Protein AF-A0A520KW06-F1 (afdb_monomer_lite)

Secondary structure (DSSP, 8-state):
---SS--TT-TTHHHHH-TTTTTTT-----HHHHHHHHHHTT-SEEEE-SS-TTTTHHHHHHHHHHHHHTT-EEEEEE----SSTTHHHHHHHHH-TTS-EEEE-----TTS-GGGS--HHHHHHHHHHHTTT-S-EEEES-TT-GGG---

Sequence (151 aa):
MGCNFKCDGCISKILVDQVDSASGILKRRRSEDIIKEAIAENCIGIAFFINEPTVSYYTFKDLAKRAKDNGLSVGCSTNAYFTEKALRARYISSISKDIPFQVMRFIPFGEASIDLEPTIKESEMLCNELRNYLNYVYLFNSPGTEYLMWI

InterPro domains:
  IPR013785 Aldolase-type TIM barrel [G3DSA:3.20.20.70] (1-100)
  IPR034457 Organic radical-activating enzymes [PTHR30352] (2-88)
  IPR058240 Radical SAM superfamily [SSF102114] (2-88)

Radius of gyration: 16.18 Å; chains: 1; bounding box: 37×44×40 Å

pLDDT: mean 81.78, std 11.7, range [40.56, 97.88]

Structure (mmCIF, N/CA/C/O backbone):
data_AF-A0A520KW06-F1
#
_entry.id   AF-A0A520KW06-F1
#
loop_
_atom_site.group_PDB
_atom_site.id
_atom_site.type_symbol
_atom_site.label_atom_id
_atom_site.label_alt_id
_atom_site.label_comp_id
_atom_site.label_asym_id
_atom_site.label_entity_id
_atom_site.label_seq_id
_atom_site.pdbx_PDB_ins_code
_atom_site.Cartn_x
_atom_site.Cartn_y
_atom_site.Cartn_z
_atom_site.occupancy
_atom_site.B_iso_or_equiv
_atom_site.auth_seq_id
_atom_site.auth_comp_id
_atom_site.auth_asym_id
_atom_site.auth_atom_id
_atom_site.pdbx_PDB_model_num
ATOM 1 N N . MET A 1 1 ? 0.493 14.312 -0.213 1.00 71.94 1 MET A N 1
ATOM 2 C CA . MET A 1 1 ? 0.195 13.369 -1.311 1.00 71.94 1 MET A CA 1
ATOM 3 C C . MET A 1 1 ? 1.484 13.154 -2.081 1.00 71.94 1 MET A C 1
ATOM 5 O O . MET A 1 1 ? 2.283 14.080 -2.103 1.00 71.94 1 MET A O 1
ATOM 9 N N . GLY A 1 2 ? 1.752 11.950 -2.582 1.00 75.25 2 GLY A N 1
ATOM 10 C CA . GLY A 1 2 ? 3.057 11.606 -3.143 1.00 75.25 2 GLY A CA 1
ATOM 11 C C . GLY A 1 2 ? 3.171 10.151 -3.605 1.00 75.25 2 GLY A C 1
ATOM 12 O O . GLY A 1 2 ? 2.476 9.267 -3.102 1.00 75.25 2 GLY A O 1
ATOM 13 N N . CYS A 1 3 ? 4.091 9.912 -4.538 1.00 76.69 3 CYS A N 1
ATOM 14 C CA . CYS A 1 3 ? 4.490 8.601 -5.041 1.00 76.69 3 CYS A CA 1
ATOM 15 C C . CYS A 1 3 ? 6.020 8.573 -5.124 1.00 76.69 3 CYS A C 1
ATOM 17 O O . CYS A 1 3 ? 6.642 9.559 -5.511 1.00 76.69 3 CYS A O 1
ATOM 19 N N . ASN A 1 4 ? 6.635 7.451 -4.754 1.00 73.75 4 ASN A N 1
ATOM 20 C CA . ASN A 1 4 ? 8.087 7.257 -4.830 1.00 73.75 4 ASN A CA 1
ATOM 21 C C . ASN A 1 4 ? 8.573 6.864 -6.237 1.00 73.75 4 ASN A C 1
ATOM 23 O O . ASN A 1 4 ? 9.762 6.628 -6.428 1.00 73.75 4 ASN A O 1
ATOM 27 N N . PHE A 1 5 ? 7.658 6.754 -7.195 1.00 76.19 5 PHE A N 1
ATOM 28 C CA . PHE A 1 5 ? 7.924 6.322 -8.555 1.00 76.19 5 PHE A CA 1
ATOM 29 C C . PHE A 1 5 ? 7.256 7.288 -9.531 1.00 76.19 5 PHE A C 1
ATOM 31 O O . PHE A 1 5 ? 6.056 7.558 -9.420 1.00 76.19 5 PHE A O 1
ATOM 38 N N . LYS A 1 6 ? 8.033 7.812 -10.481 1.00 76.56 6 LYS A N 1
ATOM 39 C CA . LYS A 1 6 ? 7.514 8.647 -11.563 1.00 76.56 6 LYS A CA 1
ATOM 40 C C . LYS A 1 6 ? 7.100 7.740 -12.714 1.00 76.56 6 LYS A C 1
ATOM 42 O O . LYS A 1 6 ? 7.938 7.107 -13.341 1.00 76.56 6 LYS A O 1
ATOM 47 N N . CYS A 1 7 ? 5.795 7.668 -12.938 1.00 75.06 7 CYS A N 1
ATOM 48 C CA . CYS A 1 7 ? 5.165 6.850 -13.965 1.00 75.06 7 CYS A CA 1
ATOM 49 C C . CYS A 1 7 ? 4.459 7.787 -14.944 1.00 75.06 7 CYS A C 1
ATOM 51 O O . CYS A 1 7 ? 3.449 8.395 -14.583 1.00 75.06 7 CYS A O 1
ATOM 53 N N . ASP A 1 8 ? 4.974 7.905 -16.169 1.00 71.69 8 ASP A N 1
ATOM 54 C CA . ASP A 1 8 ? 4.404 8.802 -17.185 1.00 71.69 8 ASP A CA 1
ATOM 55 C C . ASP A 1 8 ? 3.003 8.389 -17.641 1.00 71.69 8 ASP A C 1
ATOM 57 O O . ASP A 1 8 ? 2.226 9.234 -18.077 1.00 71.69 8 ASP A O 1
ATOM 61 N N . GLY A 1 9 ? 2.650 7.121 -17.427 1.00 68.00 9 GLY A N 1
ATOM 62 C CA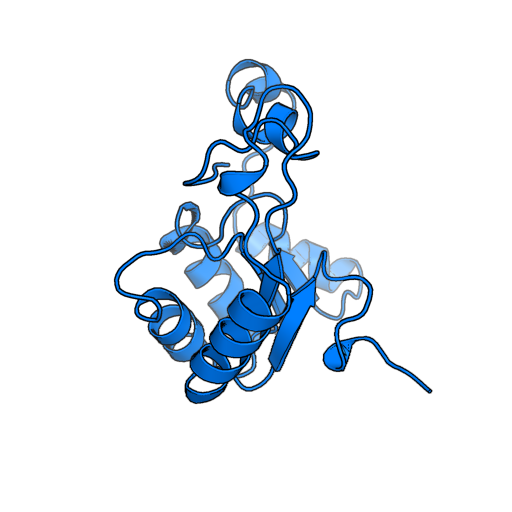 . GLY A 1 9 ? 1.325 6.571 -17.682 1.00 68.00 9 GLY A CA 1
ATOM 63 C C . GLY A 1 9 ? 0.363 6.538 -16.498 1.00 68.00 9 GLY A C 1
ATOM 64 O O . GLY A 1 9 ? -0.719 5.967 -16.612 1.00 68.00 9 GLY A O 1
ATOM 65 N N . CYS A 1 10 ? 0.727 7.093 -15.339 1.00 74.81 10 CYS A N 1
ATOM 66 C CA . CYS A 1 10 ? -0.125 7.003 -14.157 1.00 74.81 10 CYS A CA 1
ATOM 67 C C . CYS A 1 10 ? -1.317 7.956 -14.282 1.00 74.81 10 CYS A C 1
ATOM 69 O O . CYS A 1 10 ? -1.132 9.167 -14.373 1.00 74.81 10 CYS A O 1
ATOM 71 N N . ILE A 1 11 ? -2.545 7.438 -14.174 1.00 73.38 11 ILE A N 1
ATOM 72 C CA . ILE A 1 11 ? -3.752 8.284 -14.141 1.00 73.38 11 ILE A CA 1
ATOM 73 C C . ILE A 1 11 ? -3.728 9.273 -12.968 1.00 73.38 11 ILE A C 1
ATOM 75 O O . ILE A 1 11 ? -4.192 10.405 -13.078 1.00 73.38 11 ILE A O 1
ATOM 79 N N . SER A 1 12 ? -3.111 8.874 -11.855 1.00 75.31 12 SER A N 1
ATOM 80 C CA . SER A 1 12 ? -2.951 9.726 -10.683 1.00 75.31 12 SER A CA 1
ATOM 81 C C . SER A 1 12 ? -1.805 10.729 -10.831 1.00 75.31 12 SER A C 1
ATOM 83 O O . SER A 1 12 ? -1.699 11.593 -9.968 1.00 75.31 12 SER A O 1
ATOM 85 N N . LYS A 1 13 ? -0.972 10.671 -11.890 1.00 75.69 13 LYS A N 1
ATOM 86 C CA . LYS A 1 13 ? 0.219 11.530 -12.081 1.00 75.69 13 LYS A CA 1
ATOM 87 C C . LYS A 1 13 ? -0.100 13.004 -11.868 1.00 75.69 13 LYS A C 1
ATOM 89 O O . LYS A 1 13 ? 0.603 13.665 -11.119 1.00 75.69 13 LYS A O 1
ATOM 94 N N . ILE A 1 14 ? -1.202 13.491 -12.439 1.00 71.81 14 ILE A N 1
ATOM 95 C CA . ILE A 1 14 ? -1.646 14.885 -12.286 1.00 71.81 14 ILE A CA 1
ATOM 96 C C . ILE A 1 14 ? -1.841 15.239 -10.803 1.00 71.81 14 ILE A C 1
ATOM 98 O O . ILE A 1 14 ? -1.380 16.283 -10.354 1.00 71.81 14 ILE A O 1
ATOM 102 N N . LEU A 1 15 ? -2.459 14.349 -10.021 1.00 72.31 15 LEU A N 1
ATOM 103 C CA . LEU A 1 15 ? -2.696 14.555 -8.588 1.00 72.31 15 LEU A CA 1
ATOM 104 C C . LEU A 1 15 ? -1.407 14.515 -7.759 1.00 72.31 15 LEU A C 1
ATOM 106 O O . LEU A 1 15 ? -1.359 15.130 -6.695 1.00 72.31 15 LEU A O 1
ATOM 110 N N . VAL A 1 16 ? -0.390 13.773 -8.212 1.00 74.19 16 VAL A N 1
ATOM 111 C CA . VAL A 1 16 ? 0.876 13.604 -7.484 1.00 74.19 16 VAL A CA 1
ATOM 112 C C . VAL A 1 16 ? 1.925 14.656 -7.861 1.00 74.19 16 VAL A C 1
ATOM 114 O O . VAL A 1 16 ? 2.676 15.089 -6.992 1.00 74.19 16 VAL A O 1
ATOM 117 N N . ASP A 1 17 ? 1.959 15.088 -9.123 1.00 72.75 17 ASP A N 1
ATOM 118 C CA . ASP A 1 17 ? 2.926 16.061 -9.647 1.00 72.75 17 ASP A CA 1
ATOM 119 C C . ASP A 1 17 ? 2.462 17.511 -9.443 1.00 72.75 17 ASP A C 1
ATOM 121 O O . ASP A 1 17 ? 3.289 18.409 -9.310 1.00 72.75 17 ASP A O 1
ATOM 125 N N . GLN A 1 18 ? 1.149 17.758 -9.388 1.00 70.56 18 GLN A N 1
ATOM 126 C CA . GLN A 1 18 ? 0.580 19.105 -9.248 1.00 70.56 18 GLN A CA 1
ATOM 127 C C . GLN A 1 18 ? 0.016 19.377 -7.848 1.00 70.56 18 GLN A C 1
ATOM 129 O O . GLN A 1 18 ? -0.934 20.144 -7.699 1.00 70.56 18 GLN A O 1
ATOM 134 N N . VAL A 1 19 ? 0.581 18.768 -6.800 1.00 68.38 19 VAL A N 1
ATOM 135 C CA . VAL A 1 19 ? 0.099 18.944 -5.414 1.00 68.38 19 VAL A CA 1
ATOM 136 C C . VAL A 1 19 ? 0.077 20.422 -5.003 1.00 68.38 19 VAL A C 1
ATOM 138 O O . VAL A 1 19 ? -0.882 20.858 -4.366 1.00 68.38 19 VAL A O 1
ATOM 141 N N . ASP A 1 20 ? 1.077 21.202 -5.419 1.00 67.25 20 ASP A N 1
ATOM 142 C CA . ASP A 1 20 ? 1.159 22.636 -5.116 1.00 67.25 20 ASP A CA 1
ATOM 143 C C . ASP A 1 20 ? 0.092 23.446 -5.865 1.00 67.25 20 ASP A C 1
ATOM 145 O O . ASP A 1 20 ? -0.566 24.307 -5.276 1.00 67.25 20 ASP A O 1
ATOM 149 N N . SER A 1 21 ? -0.160 23.128 -7.138 1.00 66.69 21 SER A N 1
ATOM 150 C CA . SER A 1 21 ? -1.224 23.756 -7.935 1.00 66.69 21 SER A CA 1
ATOM 151 C C . SER A 1 21 ? -2.626 23.340 -7.471 1.00 66.69 21 SER A C 1
ATOM 153 O O . SER A 1 21 ? -3.576 24.107 -7.608 1.00 66.69 21 SER A O 1
ATOM 155 N N . ALA A 1 22 ? -2.758 22.154 -6.874 1.00 64.75 22 ALA A N 1
ATOM 156 C CA . ALA A 1 22 ? -3.992 21.643 -6.287 1.00 64.75 22 ALA A CA 1
ATOM 157 C C . ALA A 1 22 ? -4.186 22.057 -4.814 1.00 64.75 22 ALA A C 1
ATOM 159 O O . ALA A 1 22 ? -5.192 21.688 -4.206 1.00 64.75 22 ALA A O 1
ATOM 160 N N . SER A 1 23 ? -3.268 22.829 -4.223 1.00 62.72 23 SER A N 1
ATOM 161 C CA . SER A 1 23 ? -3.290 23.194 -2.796 1.00 62.72 23 SER A CA 1
ATOM 162 C C . SER A 1 23 ? -4.573 23.910 -2.350 1.00 62.72 23 SER A C 1
ATOM 164 O O . SER A 1 23 ? -5.020 23.707 -1.224 1.00 62.72 23 SER A O 1
ATOM 166 N N . GLY A 1 24 ? -5.219 24.676 -3.239 1.00 67.31 24 GLY A N 1
ATOM 167 C CA . GLY A 1 24 ? -6.516 25.315 -2.975 1.00 67.31 24 GLY A CA 1
ATOM 168 C C . GLY A 1 24 ? -7.719 24.357 -2.973 1.00 67.31 24 GLY A C 1
ATOM 169 O O . GLY A 1 24 ? -8.781 24.704 -2.464 1.00 67.31 24 GLY A O 1
ATOM 170 N N . ILE A 1 25 ? -7.559 23.149 -3.524 1.00 72.12 25 ILE A N 1
ATOM 171 C CA . ILE A 1 25 ? -8.597 22.108 -3.624 1.00 72.12 25 ILE A CA 1
ATOM 172 C C . ILE A 1 25 ? -8.372 21.027 -2.556 1.00 72.12 25 ILE A C 1
ATOM 174 O O . ILE A 1 25 ? -9.326 20.474 -2.000 1.00 72.12 25 ILE A O 1
ATOM 178 N N . LEU A 1 26 ? -7.109 20.730 -2.236 1.00 74.69 26 LEU A N 1
ATOM 179 C CA . LEU A 1 26 ? -6.743 19.725 -1.247 1.00 74.69 26 LEU A CA 1
ATOM 180 C C . LEU A 1 26 ? -7.034 20.212 0.174 1.00 74.69 26 LEU A C 1
ATOM 182 O O . LEU A 1 26 ? -6.383 21.105 0.711 1.00 74.69 26 LEU A O 1
ATOM 186 N N . LYS A 1 27 ? -7.985 19.551 0.835 1.00 80.12 27 LYS A N 1
ATOM 187 C CA . LYS A 1 27 ? -8.290 19.799 2.245 1.00 80.12 27 LYS A CA 1
ATOM 188 C C . LYS A 1 27 ? -7.431 18.909 3.131 1.00 80.12 27 LYS A C 1
ATOM 190 O O . LYS A 1 27 ? -7.493 17.682 3.047 1.00 80.12 27 LYS A O 1
ATOM 195 N N . ARG A 1 28 ? -6.676 19.517 4.047 1.00 82.31 28 ARG A N 1
ATOM 196 C CA . ARG A 1 28 ? -6.015 18.769 5.119 1.00 82.31 28 ARG A CA 1
ATOM 197 C C . ARG A 1 28 ? -7.081 18.197 6.055 1.00 82.31 28 ARG A C 1
ATOM 199 O O . ARG A 1 28 ? -7.901 18.937 6.589 1.00 82.31 28 ARG A O 1
ATOM 206 N N . ARG A 1 29 ? -7.056 16.883 6.263 1.00 88.31 29 ARG A N 1
ATOM 207 C CA . ARG A 1 29 ? -7.953 16.160 7.176 1.00 88.31 29 ARG A CA 1
ATOM 208 C C . ARG A 1 29 ? -7.118 15.382 8.183 1.00 88.31 29 ARG A C 1
ATOM 210 O O . ARG A 1 29 ? -6.071 14.844 7.821 1.00 88.31 29 ARG A O 1
ATOM 217 N N . ARG A 1 30 ? -7.557 15.331 9.442 1.00 91.94 30 ARG A N 1
ATOM 218 C CA . ARG A 1 30 ? -6.967 14.429 10.440 1.00 91.94 30 ARG A CA 1
ATOM 219 C C . ARG A 1 30 ? -7.635 13.067 10.325 1.00 91.94 30 ARG A C 1
ATOM 221 O O . ARG A 1 30 ? -8.806 12.991 9.961 1.00 91.94 30 ARG A O 1
ATOM 228 N N . SER A 1 31 ? -6.928 12.008 10.704 1.00 93.12 31 SER A N 1
ATOM 229 C CA . SER A 1 31 ? -7.470 10.646 10.690 1.00 93.12 31 SER A CA 1
ATOM 230 C C . SER A 1 31 ? -8.776 10.536 11.478 1.00 93.12 31 SER A C 1
ATOM 232 O O . SER A 1 31 ? -9.710 9.900 11.019 1.00 93.12 31 SER A O 1
ATOM 234 N N . GLU A 1 32 ? -8.884 11.222 12.618 1.00 95.00 32 GLU A N 1
ATOM 235 C CA . GLU A 1 32 ? -10.103 11.288 13.445 1.00 95.00 32 GLU A CA 1
ATOM 236 C C . GLU A 1 32 ? -11.318 11.799 12.674 1.00 95.00 32 GLU A C 1
ATOM 238 O O . GLU A 1 32 ? -12.414 11.260 12.808 1.00 95.00 32 GLU A O 1
ATOM 243 N N . ASP A 1 33 ? -11.116 12.834 11.860 1.00 95.88 33 ASP A N 1
ATOM 244 C CA . ASP A 1 33 ? -12.183 13.431 11.069 1.00 95.88 33 ASP A CA 1
ATOM 245 C C . ASP A 1 33 ? -12.592 12.488 9.925 1.00 95.88 33 ASP A C 1
ATOM 247 O O . ASP A 1 33 ? -13.757 12.479 9.545 1.00 95.88 33 ASP A O 1
ATOM 251 N N . ILE A 1 34 ? -11.654 11.689 9.399 1.00 95.12 34 ILE A N 1
ATOM 252 C CA . ILE A 1 34 ? -11.920 10.662 8.377 1.00 95.12 34 ILE A CA 1
ATOM 253 C C . ILE A 1 34 ? -12.687 9.481 8.988 1.00 95.12 34 ILE A C 1
ATOM 255 O O . ILE A 1 34 ? -13.648 9.012 8.390 1.00 95.12 34 ILE A O 1
ATOM 259 N N . ILE A 1 35 ? -12.309 9.018 10.187 1.00 96.75 35 ILE A N 1
ATOM 260 C CA . ILE A 1 35 ? -13.018 7.931 10.883 1.00 96.75 35 ILE A CA 1
ATOM 261 C C . ILE A 1 35 ? -14.465 8.328 11.176 1.00 96.75 35 ILE A C 1
ATOM 263 O O . ILE A 1 35 ? -15.377 7.555 10.902 1.00 96.75 35 ILE A O 1
ATOM 267 N N . LYS A 1 36 ? -14.686 9.538 11.707 1.00 97.31 36 LYS A N 1
ATOM 268 C CA . LYS A 1 36 ? -16.038 10.036 12.002 1.00 97.31 36 LYS A CA 1
ATOM 269 C C . LYS A 1 36 ? -16.920 10.070 10.759 1.00 97.31 36 LYS A C 1
ATOM 271 O O . LYS A 1 36 ? -18.069 9.656 10.833 1.00 97.31 36 LYS A O 1
ATOM 276 N N . GLU A 1 37 ? -16.375 10.549 9.644 1.00 96.88 37 GLU A N 1
ATOM 277 C CA . GLU A 1 37 ? -17.077 10.584 8.360 1.00 96.88 37 GLU A CA 1
ATOM 278 C C . GLU A 1 37 ? -17.394 9.167 7.871 1.00 96.88 37 GLU A C 1
ATOM 280 O O . GLU A 1 37 ? -18.548 8.871 7.600 1.00 96.88 37 GLU A O 1
ATOM 285 N N . ALA A 1 38 ? -16.418 8.255 7.874 1.00 96.81 38 ALA A N 1
ATOM 286 C CA . ALA A 1 38 ? -16.636 6.869 7.460 1.00 96.81 38 ALA A CA 1
ATOM 287 C C . ALA A 1 38 ? -17.731 6.164 8.283 1.00 96.81 38 ALA A C 1
ATOM 289 O O . ALA A 1 38 ? -18.538 5.428 7.723 1.00 96.81 38 ALA A O 1
ATOM 290 N N . ILE A 1 39 ? -17.789 6.404 9.598 1.00 97.06 39 I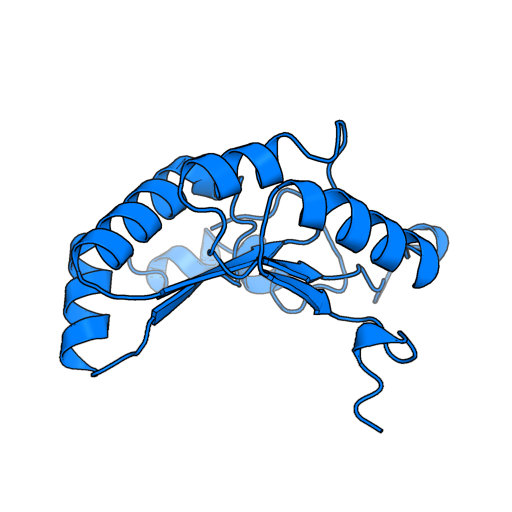LE A N 1
ATOM 291 C CA . ILE A 1 39 ? -18.852 5.865 10.461 1.00 97.06 39 ILE A CA 1
ATOM 292 C C . ILE A 1 39 ? -20.202 6.510 10.131 1.00 97.06 39 ILE A C 1
ATOM 294 O O . ILE A 1 39 ? -21.194 5.799 10.002 1.00 97.06 39 ILE A O 1
ATOM 298 N N . ALA A 1 40 ? -20.249 7.839 9.993 1.00 97.88 40 ALA A N 1
ATOM 299 C CA . ALA A 1 40 ? -21.482 8.565 9.685 1.00 97.88 40 ALA A CA 1
ATOM 300 C C . ALA A 1 40 ? -22.093 8.129 8.342 1.00 97.88 40 ALA A C 1
ATOM 302 O O . ALA A 1 40 ? -23.310 8.015 8.225 1.00 97.88 40 ALA A O 1
ATOM 303 N N . GLU A 1 41 ? -21.240 7.818 7.367 1.00 97.75 41 GLU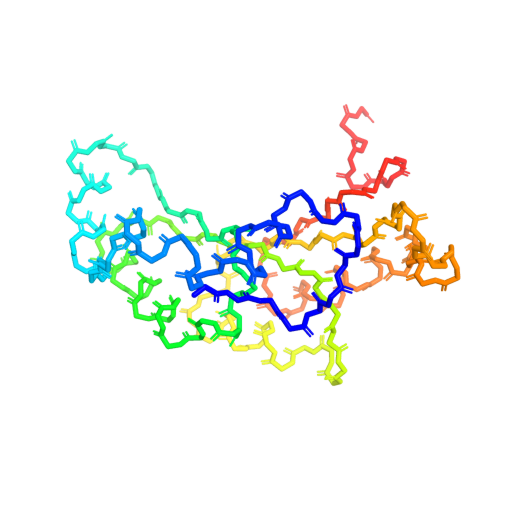 A N 1
ATOM 304 C CA . GLU A 1 41 ? -21.618 7.326 6.041 1.00 97.75 41 GLU A CA 1
ATOM 305 C C . GLU A 1 41 ? -21.837 5.798 5.996 1.00 97.75 41 GLU A C 1
ATOM 307 O O . GLU A 1 41 ? -22.044 5.231 4.924 1.00 97.75 41 GLU A O 1
ATOM 312 N N . ASN A 1 42 ? -21.795 5.102 7.141 1.00 96.62 42 ASN A N 1
ATOM 313 C CA . ASN A 1 42 ? -21.927 3.641 7.251 1.00 96.62 42 ASN A CA 1
ATOM 314 C C . ASN A 1 42 ? -20.961 2.859 6.338 1.00 96.62 42 ASN A C 1
ATOM 316 O O . ASN A 1 42 ? -21.296 1.801 5.799 1.00 96.62 42 ASN A O 1
ATOM 320 N N . CYS A 1 43 ? -19.745 3.371 6.148 1.00 97.00 43 CYS A N 1
ATOM 321 C CA . CYS A 1 43 ? -18.716 2.671 5.397 1.00 97.00 43 CYS A CA 1
ATOM 322 C C . CYS A 1 43 ? -18.233 1.427 6.155 1.00 97.00 43 CYS A C 1
ATOM 324 O O . CYS A 1 43 ? -18.056 1.441 7.370 1.00 97.00 43 CYS A O 1
ATOM 326 N N . ILE A 1 44 ? -17.902 0.369 5.413 1.00 94.56 44 ILE A N 1
ATOM 327 C CA . ILE A 1 44 ? -17.257 -0.837 5.963 1.00 94.56 44 ILE A CA 1
ATOM 328 C C . ILE A 1 44 ? -15.747 -0.649 6.204 1.00 94.56 44 ILE A C 1
ATOM 330 O O . ILE A 1 44 ? -15.098 -1.451 6.881 1.00 94.56 44 ILE A O 1
ATOM 334 N N . GLY A 1 45 ? -15.156 0.394 5.617 1.00 93.00 45 GLY A N 1
ATOM 335 C CA . GLY A 1 45 ? -13.725 0.643 5.681 1.00 93.00 45 GLY A CA 1
ATOM 336 C C . GLY A 1 45 ? -13.255 1.799 4.808 1.00 93.00 45 GLY A C 1
ATOM 337 O O . GLY A 1 45 ? -14.050 2.480 4.165 1.00 93.00 45 GLY A O 1
ATOM 338 N N . ILE A 1 46 ? -11.940 2.011 4.798 1.00 93.31 46 ILE A N 1
ATOM 339 C CA . ILE A 1 46 ? -11.264 3.114 4.111 1.00 93.31 46 ILE A CA 1
ATOM 340 C C . ILE A 1 46 ? -10.175 2.550 3.194 1.00 93.31 46 ILE A C 1
ATOM 342 O O . ILE A 1 46 ? -9.371 1.714 3.605 1.00 93.31 46 ILE A O 1
ATOM 346 N N . ALA A 1 47 ? -10.114 3.036 1.957 1.00 88.94 47 ALA A N 1
ATOM 347 C CA . ALA A 1 47 ? -9.121 2.611 0.978 1.00 88.94 47 ALA A CA 1
ATOM 348 C C . ALA A 1 47 ? -8.135 3.738 0.635 1.00 88.94 47 ALA A C 1
ATOM 350 O O . ALA A 1 47 ? -8.530 4.844 0.268 1.00 88.94 47 ALA A O 1
ATOM 351 N N . PHE A 1 48 ? -6.836 3.456 0.744 1.00 85.06 48 PHE A N 1
ATOM 352 C CA . PHE A 1 48 ? -5.755 4.419 0.529 1.00 85.06 48 PHE A CA 1
ATOM 353 C C . PHE A 1 48 ? -5.041 4.148 -0.809 1.00 85.06 48 PHE A C 1
ATOM 355 O O . PHE A 1 48 ? -4.124 3.329 -0.863 1.00 85.06 48 PHE A O 1
ATOM 362 N N . PHE A 1 49 ? -5.488 4.795 -1.898 1.00 77.62 49 PHE A N 1
ATOM 363 C CA . PHE A 1 49 ? -5.129 4.392 -3.276 1.00 77.62 49 PHE A CA 1
ATOM 364 C C . PHE A 1 49 ? -4.418 5.436 -4.151 1.00 77.62 49 PHE A C 1
ATOM 366 O O . PHE A 1 49 ? -3.763 5.060 -5.116 1.00 77.62 49 PHE A O 1
ATOM 373 N N . ILE A 1 50 ? -4.520 6.734 -3.855 1.00 69.69 50 ILE A N 1
ATOM 374 C CA . ILE A 1 50 ? -3.910 7.775 -4.713 1.00 69.69 50 ILE A CA 1
ATOM 375 C C . ILE A 1 50 ? -2.425 7.975 -4.392 1.00 69.69 50 ILE A C 1
ATOM 377 O O . ILE A 1 50 ? -1.627 8.292 -5.270 1.00 69.69 50 ILE A O 1
ATOM 381 N N . ASN A 1 51 ? -2.057 7.788 -3.127 1.00 66.44 51 ASN A N 1
ATOM 382 C CA . ASN A 1 51 ? -0.684 7.923 -2.670 1.00 66.44 51 ASN A CA 1
ATOM 383 C C . ASN A 1 51 ? -0.082 6.553 -2.457 1.00 66.44 51 ASN A C 1
ATOM 385 O O . ASN A 1 51 ? -0.744 5.651 -1.944 1.00 66.44 51 ASN A O 1
ATOM 389 N N . GLU A 1 52 ? 1.208 6.454 -2.732 1.00 73.81 52 GLU A N 1
ATOM 390 C CA . GLU A 1 52 ? 1.952 5.290 -2.305 1.00 73.81 52 GLU A CA 1
ATOM 391 C C . GLU A 1 52 ? 1.994 5.306 -0.750 1.00 73.81 52 GLU A C 1
ATOM 393 O O . GLU A 1 52 ? 2.395 6.318 -0.149 1.00 73.81 52 GLU A O 1
ATOM 398 N N . PRO A 1 53 ? 1.513 4.243 -0.068 1.00 69.44 53 PRO A N 1
ATOM 399 C CA . PRO A 1 53 ? 1.274 4.245 1.379 1.00 69.44 53 PRO A CA 1
ATOM 400 C C . PRO A 1 53 ? 2.520 4.542 2.216 1.00 69.44 53 PRO A C 1
ATOM 402 O O . PRO A 1 53 ? 2.419 4.982 3.358 1.00 69.44 53 PRO A O 1
ATOM 405 N N . THR A 1 54 ? 3.708 4.348 1.665 1.00 70.00 54 THR A N 1
ATOM 406 C CA . THR A 1 54 ? 4.976 4.436 2.383 1.00 70.00 54 THR A CA 1
ATOM 407 C C . THR A 1 54 ? 5.542 5.851 2.348 1.00 70.00 54 THR A C 1
ATOM 409 O O . THR A 1 54 ? 6.171 6.277 3.313 1.00 70.00 54 THR A O 1
ATOM 412 N N . VAL A 1 55 ? 5.228 6.625 1.302 1.00 74.81 55 VAL A N 1
ATOM 413 C CA . VAL A 1 55 ? 5.454 8.080 1.288 1.00 74.81 55 VAL A CA 1
ATOM 414 C C . VAL A 1 55 ? 4.590 8.756 2.357 1.00 74.81 55 VAL A C 1
ATOM 416 O O . VAL A 1 55 ? 4.989 9.749 2.957 1.00 74.81 55 VAL A O 1
ATOM 419 N N . SER A 1 56 ? 3.420 8.182 2.646 1.00 79.56 56 SER A N 1
ATOM 420 C CA . SER A 1 56 ? 2.483 8.675 3.662 1.00 79.56 56 SER A CA 1
ATOM 421 C C . SER A 1 56 ? 2.466 7.813 4.931 1.00 79.56 56 SER A C 1
ATOM 423 O O . SER A 1 56 ? 1.454 7.782 5.630 1.00 79.56 56 SER A O 1
ATOM 425 N N . TYR A 1 57 ? 3.578 7.135 5.247 1.00 80.94 57 TYR A N 1
ATOM 426 C CA . TYR A 1 57 ? 3.676 6.104 6.291 1.00 80.94 57 TYR A CA 1
ATOM 427 C C . TYR A 1 57 ? 2.979 6.477 7.604 1.00 80.94 57 TYR A C 1
ATOM 429 O O . TYR A 1 57 ? 2.145 5.729 8.112 1.00 80.94 57 TYR A O 1
ATOM 437 N N . TYR A 1 58 ? 3.322 7.633 8.180 1.00 85.81 58 TYR A N 1
ATOM 438 C CA . TYR A 1 58 ? 2.834 8.004 9.510 1.00 85.81 58 TYR A CA 1
ATOM 439 C C . TYR A 1 58 ? 1.337 8.299 9.487 1.00 85.81 58 TYR A C 1
ATOM 441 O O . TYR A 1 58 ? 0.615 7.895 10.395 1.00 85.81 58 TYR A O 1
ATOM 449 N N . THR A 1 59 ? 0.865 8.933 8.413 1.00 88.06 59 THR A N 1
ATOM 450 C CA . THR A 1 59 ? -0.556 9.192 8.185 1.00 88.06 59 THR A CA 1
ATOM 451 C C . THR A 1 59 ? -1.324 7.891 7.990 1.00 88.06 59 THR A C 1
ATOM 453 O O . THR A 1 59 ? -2.353 7.695 8.627 1.00 88.06 59 THR A O 1
ATOM 456 N N . PHE A 1 60 ? -0.811 6.976 7.165 1.00 89.12 60 PHE A N 1
ATOM 457 C CA . PHE A 1 60 ? -1.451 5.684 6.937 1.00 89.12 60 PHE A CA 1
ATOM 458 C C . PHE A 1 60 ? -1.487 4.840 8.215 1.00 89.12 60 PHE A C 1
ATOM 460 O O . PHE A 1 60 ? -2.522 4.272 8.544 1.00 89.12 60 PHE A O 1
ATOM 467 N N . LYS A 1 61 ? -0.389 4.804 8.980 1.00 89.00 61 LYS A N 1
ATOM 468 C CA . LYS A 1 61 ? -0.311 4.077 10.254 1.00 89.00 61 LYS A CA 1
ATOM 469 C C . LYS A 1 61 ? -1.322 4.596 11.274 1.00 89.00 61 LYS A C 1
ATOM 471 O O . LYS A 1 61 ? -2.008 3.795 11.904 1.00 89.00 61 LYS A O 1
ATOM 476 N N . ASP A 1 62 ? -1.401 5.914 11.445 1.00 92.31 62 ASP A N 1
ATOM 477 C CA . ASP A 1 62 ? -2.353 6.544 12.363 1.00 92.31 62 ASP A CA 1
ATOM 478 C C . ASP A 1 62 ? -3.804 6.265 11.939 1.00 92.31 62 ASP A C 1
ATOM 480 O O . ASP A 1 62 ? -4.622 5.844 12.758 1.00 92.31 62 ASP A O 1
ATOM 484 N N . LEU A 1 63 ? -4.101 6.399 10.643 1.00 92.56 63 LEU A N 1
ATOM 485 C CA . LEU A 1 63 ? -5.413 6.094 10.077 1.00 92.56 63 LEU A CA 1
ATOM 486 C C . LEU A 1 63 ? -5.802 4.624 10.267 1.00 92.56 63 LEU A C 1
ATOM 488 O O . LEU A 1 63 ? -6.885 4.339 10.771 1.00 92.56 63 LEU A O 1
ATOM 492 N N . ALA A 1 64 ? -4.913 3.696 9.909 1.00 91.75 64 ALA A N 1
ATOM 493 C CA . ALA A 1 64 ? -5.148 2.260 10.010 1.00 91.75 64 ALA A CA 1
ATOM 494 C C . ALA A 1 64 ? -5.356 1.813 11.460 1.00 91.75 64 ALA A C 1
ATOM 496 O O . ALA A 1 64 ? -6.261 1.026 11.739 1.00 91.75 64 ALA A O 1
ATOM 497 N N . LYS A 1 65 ? -4.572 2.361 12.400 1.00 92.00 65 LYS A N 1
ATOM 498 C CA . LYS A 1 65 ? -4.771 2.102 13.827 1.00 92.00 65 LYS A CA 1
ATOM 499 C C . LYS A 1 65 ? -6.158 2.558 14.284 1.00 92.00 65 LYS A C 1
ATOM 501 O O . LYS A 1 65 ? -6.884 1.780 14.892 1.00 92.00 65 LYS A O 1
ATOM 506 N N . ARG A 1 66 ? -6.539 3.799 13.977 1.00 94.75 66 ARG A N 1
ATOM 507 C CA . ARG A 1 66 ? -7.816 4.370 14.432 1.00 94.75 66 ARG A CA 1
ATOM 508 C C . ARG A 1 66 ? -9.019 3.700 13.791 1.00 94.75 66 ARG A C 1
ATOM 510 O O . ARG A 1 66 ? -10.013 3.487 14.472 1.00 94.75 66 ARG A O 1
ATOM 517 N N . ALA A 1 67 ? -8.929 3.352 12.513 1.00 94.50 67 ALA A N 1
ATOM 518 C CA . ALA A 1 67 ? -9.971 2.600 11.831 1.00 94.50 67 ALA A CA 1
ATOM 519 C C . ALA A 1 67 ? -10.209 1.253 12.520 1.00 94.50 67 ALA A C 1
ATOM 521 O O . ALA A 1 67 ? -11.343 0.953 12.885 1.00 94.50 67 ALA A O 1
ATOM 522 N N . LYS A 1 68 ? -9.133 0.509 12.816 1.00 91.12 68 LYS A N 1
ATOM 523 C CA . LYS A 1 68 ? -9.216 -0.759 13.549 1.00 91.12 68 LYS A CA 1
ATOM 524 C C . LYS A 1 68 ? -9.834 -0.589 14.937 1.00 91.12 68 LYS A C 1
ATOM 526 O O . LYS A 1 68 ? -10.727 -1.351 15.291 1.00 91.12 68 LYS A O 1
ATOM 531 N N . ASP A 1 69 ? -9.406 0.427 15.688 1.00 93.56 69 ASP A N 1
ATOM 532 C CA . ASP A 1 69 ? -9.952 0.734 17.019 1.00 93.56 69 ASP A CA 1
ATOM 533 C C . ASP A 1 69 ? -11.467 1.072 16.968 1.00 93.56 69 ASP A C 1
ATOM 535 O O . ASP A 1 69 ? -12.143 0.999 17.990 1.00 93.56 69 ASP A O 1
ATOM 539 N N . ASN A 1 70 ? -12.014 1.397 15.787 1.00 95.44 70 ASN A N 1
ATOM 540 C CA . ASN A 1 70 ? -13.433 1.695 15.543 1.00 95.44 70 ASN A CA 1
ATOM 541 C C . ASN A 1 70 ? -14.154 0.632 14.682 1.00 95.44 70 ASN A C 1
ATOM 543 O O . ASN A 1 70 ? -15.245 0.891 14.182 1.00 95.44 70 ASN A O 1
ATOM 547 N N . GLY A 1 71 ? -13.566 -0.553 14.481 1.00 93.75 71 GLY A N 1
ATOM 548 C CA . GLY A 1 71 ? -14.195 -1.647 13.725 1.00 93.75 71 GLY A CA 1
ATOM 549 C C . GLY A 1 71 ? -14.252 -1.453 12.203 1.00 93.75 71 GLY A C 1
ATOM 550 O O . GLY A 1 71 ? -14.952 -2.199 11.524 1.00 93.75 71 GLY A O 1
ATOM 551 N N . LEU A 1 72 ? -13.517 -0.483 11.655 1.00 95.19 72 LEU A N 1
ATOM 552 C CA . LEU A 1 72 ? -13.420 -0.235 10.217 1.00 95.19 72 LEU A CA 1
ATOM 553 C C . LEU A 1 72 ? -12.242 -0.997 9.599 1.00 95.19 72 LEU A C 1
ATOM 555 O O . LEU A 1 72 ? -11.142 -1.040 10.157 1.00 95.19 72 LEU A O 1
ATOM 559 N N . SER A 1 73 ? -12.450 -1.526 8.392 1.00 93.06 73 SER A N 1
ATOM 560 C CA . SER A 1 73 ? -11.365 -2.094 7.584 1.00 93.06 73 SER A CA 1
ATOM 561 C C . SER A 1 73 ? -10.505 -0.996 6.958 1.00 93.06 73 SER A C 1
ATOM 563 O O . SER A 1 73 ? -10.995 0.093 6.661 1.00 93.06 73 SER A O 1
ATOM 565 N N . VAL A 1 74 ? -9.226 -1.277 6.699 1.00 93.06 74 VAL A N 1
ATOM 566 C CA . VAL A 1 74 ? -8.359 -0.381 5.919 1.00 93.06 74 VAL A CA 1
ATOM 567 C C . VAL A 1 74 ? -7.564 -1.176 4.909 1.00 93.06 74 VAL A C 1
ATOM 569 O O . VAL A 1 74 ? -6.942 -2.166 5.280 1.00 93.06 74 VAL A O 1
ATOM 572 N N . GLY A 1 75 ? -7.565 -0.716 3.660 1.00 91.00 75 GLY A N 1
ATOM 573 C CA . GLY A 1 75 ? -6.742 -1.253 2.579 1.00 91.00 75 GLY A CA 1
ATOM 574 C C . GLY A 1 75 ? -5.885 -0.177 1.922 1.00 91.00 75 GLY A C 1
ATOM 575 O O . GLY A 1 75 ? -6.137 1.022 2.075 1.00 91.00 75 GLY A O 1
ATOM 576 N N . CYS A 1 76 ? -4.868 -0.590 1.173 1.00 89.81 76 CYS A N 1
ATOM 577 C CA . CYS A 1 76 ? -4.041 0.325 0.390 1.00 89.81 76 CYS A CA 1
ATOM 578 C C . CYS A 1 76 ? -3.592 -0.280 -0.940 1.00 89.81 76 CYS A C 1
ATOM 580 O O . CYS A 1 76 ? -3.674 -1.490 -1.152 1.00 89.81 76 CYS A O 1
ATOM 582 N N . SER A 1 77 ? -3.140 0.591 -1.841 1.00 87.19 77 SER A N 1
ATOM 583 C CA . SER A 1 77 ? -2.591 0.216 -3.142 1.00 87.19 77 SER A CA 1
ATOM 584 C C . SER A 1 77 ? -1.170 0.741 -3.282 1.00 87.19 77 SER A C 1
ATOM 586 O O . SER A 1 77 ? -0.852 1.828 -2.802 1.00 87.19 77 SER A O 1
ATOM 588 N N . THR A 1 78 ? -0.295 -0.048 -3.892 1.00 81.25 78 THR A N 1
ATOM 589 C CA . THR A 1 78 ? 1.122 0.272 -4.050 1.00 81.25 78 THR A CA 1
ATOM 590 C C . THR A 1 78 ? 1.607 -0.076 -5.449 1.00 81.25 78 THR A C 1
ATOM 592 O O . THR A 1 78 ? 1.162 -1.050 -6.043 1.00 81.25 78 THR A O 1
ATOM 595 N N . ASN A 1 79 ? 2.574 0.681 -5.963 1.00 77.69 79 ASN A N 1
ATOM 596 C CA . ASN A 1 79 ? 3.278 0.334 -7.201 1.00 77.69 79 ASN A CA 1
ATOM 597 C C . ASN A 1 79 ? 4.254 -0.842 -7.016 1.00 77.69 79 ASN A C 1
ATOM 599 O O . ASN A 1 79 ? 4.730 -1.401 -7.994 1.00 77.69 79 ASN A O 1
ATOM 603 N N . ALA A 1 80 ? 4.584 -1.191 -5.769 1.00 72.25 80 ALA A N 1
ATOM 604 C CA . ALA A 1 80 ? 5.573 -2.201 -5.414 1.00 72.25 80 ALA A CA 1
ATOM 605 C C . ALA A 1 80 ? 6.974 -2.033 -6.053 1.00 72.25 80 ALA A C 1
ATOM 607 O O . ALA A 1 80 ? 7.801 -2.942 -5.958 1.00 72.25 80 ALA A O 1
ATOM 608 N N . TYR A 1 81 ? 7.280 -0.857 -6.623 1.00 72.38 81 TYR A N 1
ATOM 609 C CA . TYR A 1 81 ? 8.621 -0.458 -7.054 1.00 72.38 81 TYR A CA 1
ATOM 610 C C . TYR A 1 81 ? 9.454 -0.149 -5.808 1.00 72.38 81 TYR A C 1
ATOM 612 O O . TYR A 1 81 ? 9.600 0.998 -5.372 1.00 72.38 81 TYR A O 1
ATOM 620 N N . PHE A 1 82 ? 9.965 -1.221 -5.203 1.00 65.81 82 PHE A N 1
ATOM 621 C CA . PHE A 1 82 ? 10.830 -1.206 -4.031 1.00 65.81 82 PHE A CA 1
ATOM 622 C C . PHE A 1 82 ? 12.050 -2.102 -4.251 1.00 65.81 82 PHE A C 1
ATOM 624 O O . PHE A 1 82 ? 11.959 -3.167 -4.859 1.00 65.81 82 PHE A O 1
ATOM 631 N N . THR A 1 83 ? 13.175 -1.725 -3.653 1.00 54.00 83 THR A N 1
ATOM 632 C CA . THR A 1 83 ? 14.330 -2.607 -3.426 1.00 54.00 83 THR A CA 1
ATOM 633 C C . THR A 1 83 ? 14.530 -2.837 -1.916 1.00 54.00 83 THR A C 1
ATOM 635 O O . THR A 1 83 ? 14.035 -2.060 -1.101 1.00 54.00 83 THR A O 1
ATOM 638 N N . GLU A 1 84 ? 15.105 -4.001 -1.562 1.00 53.72 84 GLU A N 1
ATOM 639 C CA . GLU A 1 84 ? 14.872 -4.793 -0.319 1.00 53.72 84 GLU A CA 1
ATOM 640 C C . GLU A 1 84 ? 13.382 -5.140 -0.020 1.00 53.72 84 GLU A C 1
ATOM 642 O O . GLU A 1 84 ? 12.930 -5.2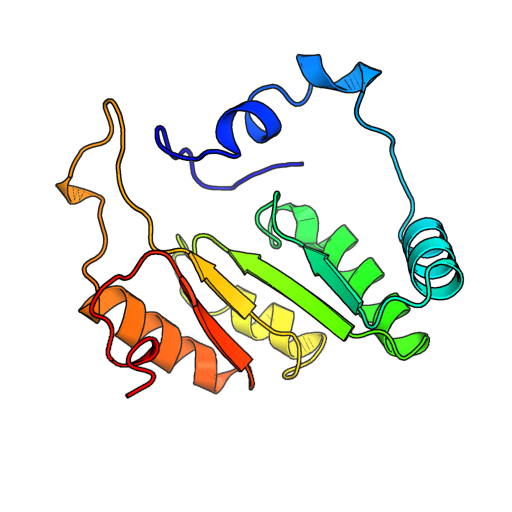54 1.121 1.00 53.72 84 GLU A O 1
ATOM 647 N N . LYS A 1 85 ? 12.626 -5.302 -1.118 1.00 47.19 85 LYS A N 1
ATOM 648 C CA . LYS A 1 85 ? 11.377 -6.042 -1.450 1.00 47.19 85 LYS A CA 1
ATOM 649 C C . LYS A 1 85 ? 10.301 -6.483 -0.436 1.00 47.19 85 LYS A C 1
ATOM 651 O O . LYS A 1 85 ? 9.232 -6.881 -0.878 1.00 47.19 85 LYS A O 1
ATOM 656 N N . ALA A 1 86 ? 10.462 -6.377 0.874 1.00 52.69 86 ALA A N 1
ATOM 657 C CA . ALA A 1 86 ? 9.405 -6.734 1.828 1.00 52.69 86 ALA A CA 1
ATOM 658 C C . ALA A 1 86 ? 9.412 -5.895 3.102 1.00 52.69 86 ALA A C 1
ATOM 660 O O . ALA A 1 86 ? 8.495 -6.033 3.909 1.00 52.69 86 ALA A O 1
ATOM 661 N N . LEU A 1 87 ? 10.387 -4.998 3.302 1.00 59.44 87 LEU A N 1
ATOM 662 C CA . LEU A 1 87 ? 10.467 -4.188 4.526 1.00 59.44 87 LEU A CA 1
ATOM 663 C C . LEU A 1 87 ? 9.154 -3.435 4.801 1.00 59.44 87 LEU A C 1
ATOM 665 O O . LEU A 1 87 ? 8.729 -3.257 5.941 1.00 59.44 87 LEU A O 1
ATOM 669 N N . ARG A 1 88 ? 8.478 -3.049 3.718 1.00 66.25 88 ARG A N 1
ATOM 670 C CA . ARG A 1 88 ? 7.232 -2.291 3.744 1.00 66.25 88 ARG A CA 1
ATOM 671 C C . ARG A 1 88 ? 6.004 -3.182 3.920 1.00 66.25 88 ARG A C 1
ATOM 673 O O . ARG A 1 88 ? 5.138 -2.831 4.705 1.00 66.25 88 ARG A O 1
ATOM 680 N N . ALA A 1 89 ? 5.970 -4.370 3.319 1.00 70.81 89 ALA A N 1
ATOM 681 C CA . ALA A 1 89 ? 4.946 -5.377 3.61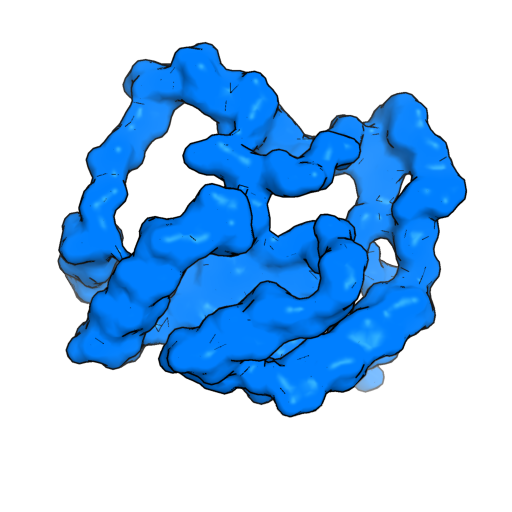3 1.00 70.81 89 ALA A CA 1
ATOM 682 C C . ALA A 1 89 ? 5.036 -5.871 5.062 1.00 70.81 89 ALA A C 1
ATOM 684 O O . ALA A 1 89 ? 4.025 -5.945 5.751 1.00 70.81 89 ALA A O 1
ATOM 685 N N . ARG A 1 90 ? 6.257 -6.094 5.567 1.00 75.75 90 ARG A N 1
ATOM 686 C CA . ARG A 1 90 ? 6.545 -6.336 6.987 1.00 75.75 90 ARG A CA 1
ATOM 687 C C . ARG A 1 90 ? 6.049 -5.178 7.852 1.00 75.75 90 ARG A C 1
ATOM 689 O O . ARG A 1 90 ? 5.409 -5.416 8.872 1.00 75.75 90 ARG A O 1
ATOM 696 N N . TYR A 1 91 ? 6.256 -3.933 7.428 1.00 80.69 91 TYR A N 1
ATOM 697 C CA . TYR A 1 91 ? 5.690 -2.774 8.117 1.00 80.69 91 TYR A CA 1
ATOM 698 C C . TYR A 1 91 ? 4.156 -2.797 8.138 1.00 80.69 91 TYR A C 1
ATOM 700 O O . TYR A 1 91 ? 3.578 -2.675 9.215 1.00 80.69 91 TYR A O 1
ATOM 708 N N . ILE A 1 92 ? 3.491 -2.969 6.997 1.00 83.38 92 ILE A N 1
ATOM 709 C CA . ILE A 1 92 ? 2.024 -3.015 6.937 1.00 83.38 92 ILE A CA 1
ATOM 710 C C . ILE A 1 92 ? 1.517 -4.167 7.815 1.00 83.38 92 ILE A C 1
ATOM 712 O O . ILE A 1 92 ? 0.625 -3.966 8.635 1.00 83.38 92 ILE A O 1
ATOM 716 N N . SER A 1 93 ? 2.186 -5.323 7.766 1.00 84.69 93 SER A N 1
ATOM 717 C CA . SER A 1 93 ? 1.880 -6.482 8.609 1.00 84.69 93 SER A CA 1
ATOM 718 C C . SER A 1 93 ? 2.050 -6.212 10.109 1.00 84.69 93 SER A C 1
ATOM 720 O O . SER A 1 93 ? 1.331 -6.798 10.913 1.00 84.69 93 SER A O 1
ATOM 722 N N . SER A 1 94 ? 2.950 -5.293 10.496 1.00 85.38 94 SER A N 1
ATOM 723 C CA . SER A 1 94 ? 3.116 -4.851 11.890 1.00 85.38 94 SER A CA 1
ATOM 724 C C . SER A 1 94 ? 1.949 -3.997 12.389 1.00 85.38 94 SER A C 1
ATOM 726 O O . SER A 1 94 ? 1.726 -3.915 13.594 1.00 85.38 94 SER A O 1
ATOM 728 N N . ILE A 1 95 ? 1.196 -3.370 11.476 1.00 86.56 95 ILE A N 1
ATOM 729 C CA . ILE A 1 95 ? -0.079 -2.727 11.802 1.00 86.56 95 ILE A CA 1
ATOM 730 C C . ILE A 1 95 ? -1.154 -3.812 11.909 1.00 86.56 95 ILE A C 1
ATOM 732 O O . ILE A 1 95 ? -1.829 -3.936 12.932 1.00 86.56 95 ILE A O 1
ATOM 736 N N . SER A 1 96 ? -1.316 -4.592 10.839 1.00 88.75 96 SER A N 1
ATOM 737 C CA . SER A 1 96 ? -2.185 -5.764 10.793 1.00 88.75 96 SER A CA 1
ATOM 738 C C . SER A 1 96 ? -1.890 -6.592 9.544 1.00 88.75 96 SER A C 1
ATOM 740 O O . SER A 1 96 ? -1.775 -6.045 8.448 1.00 88.75 96 SER A O 1
ATOM 742 N N . LYS A 1 97 ? -1.843 -7.920 9.688 1.00 91.00 97 LYS A N 1
ATOM 743 C CA . LYS A 1 97 ? -1.726 -8.846 8.548 1.00 91.00 97 LYS A CA 1
ATOM 744 C C . LYS A 1 97 ? -2.975 -8.873 7.665 1.00 91.00 97 LYS A C 1
ATOM 746 O O . LYS A 1 97 ? -2.886 -9.271 6.509 1.00 91.00 97 LYS A O 1
ATOM 751 N N . ASP A 1 98 ? -4.107 -8.426 8.204 1.00 91.12 98 ASP A N 1
ATOM 752 C CA . ASP A 1 98 ? -5.406 -8.436 7.527 1.00 91.12 98 ASP A CA 1
ATOM 753 C C . ASP A 1 98 ? -5.673 -7.195 6.671 1.00 91.12 98 ASP A C 1
ATOM 755 O O . ASP A 1 98 ? -6.739 -7.098 6.076 1.00 91.12 98 ASP A O 1
ATOM 759 N N . ILE A 1 99 ? -4.743 -6.237 6.604 1.00 89.25 99 ILE A N 1
ATOM 760 C CA . ILE A 1 99 ? -4.886 -5.075 5.716 1.00 89.25 99 ILE A CA 1
ATOM 761 C C . ILE A 1 99 ? -4.844 -5.566 4.262 1.00 89.25 99 ILE A C 1
ATOM 763 O O . ILE A 1 99 ? -3.808 -6.096 3.848 1.00 89.25 99 ILE A O 1
ATOM 767 N N . PRO A 1 100 ? -5.916 -5.377 3.466 1.00 90.81 100 PRO A N 1
ATOM 768 C CA . PRO A 1 100 ? -5.889 -5.687 2.046 1.00 90.81 100 PRO A CA 1
ATOM 769 C C . PRO A 1 100 ? -4.845 -4.838 1.325 1.00 90.81 100 PRO A C 1
ATOM 771 O O . PRO A 1 100 ? -4.847 -3.607 1.423 1.00 90.81 100 PRO A O 1
ATOM 774 N N . PHE A 1 101 ? -3.959 -5.507 0.593 1.00 88.62 101 PHE A N 1
ATOM 775 C CA . PHE A 1 101 ? -2.812 -4.891 -0.058 1.00 88.62 101 PHE A CA 1
ATOM 776 C C . PHE A 1 101 ? -2.863 -5.136 -1.566 1.00 88.62 101 PHE A C 1
ATOM 778 O O . PHE A 1 101 ? -2.676 -6.259 -2.036 1.00 88.62 101 PHE A O 1
ATOM 785 N N . GLN A 1 102 ? -3.149 -4.087 -2.335 1.00 89.81 102 GLN A N 1
ATOM 786 C CA . GLN A 1 102 ? -3.206 -4.156 -3.792 1.00 89.81 102 GLN A CA 1
ATOM 787 C C . GLN A 1 102 ? -1.848 -3.774 -4.395 1.00 89.81 102 GLN A C 1
ATOM 789 O O . GLN A 1 102 ? -1.341 -2.679 -4.169 1.00 89.81 102 GLN A O 1
ATOM 794 N N . VAL A 1 103 ? -1.266 -4.670 -5.184 1.00 88.00 103 VAL A N 1
ATOM 795 C CA . VAL A 1 103 ? -0.055 -4.432 -5.972 1.00 88.00 103 VAL A CA 1
ATOM 796 C C . VAL A 1 103 ? -0.464 -4.006 -7.375 1.00 88.00 103 VAL A C 1
ATOM 798 O O . VAL A 1 103 ? -1.109 -4.761 -8.098 1.00 88.00 103 VAL A O 1
ATOM 801 N N . MET A 1 104 ? -0.084 -2.801 -7.777 1.00 86.44 104 MET A N 1
ATOM 802 C CA . MET A 1 104 ? -0.308 -2.271 -9.116 1.00 86.44 104 MET A CA 1
ATOM 803 C C . MET A 1 104 ? 0.905 -2.570 -9.983 1.00 86.44 104 MET A C 1
ATOM 805 O O . MET A 1 104 ? 1.937 -1.911 -9.853 1.00 86.44 104 MET A O 1
ATOM 809 N N . ARG A 1 105 ? 0.771 -3.532 -10.901 1.00 86.31 105 ARG A N 1
ATOM 810 C CA . ARG A 1 105 ? 1.779 -3.728 -11.942 1.00 86.31 105 ARG A CA 1
ATOM 811 C C . ARG A 1 105 ? 1.888 -2.454 -12.779 1.00 86.31 105 ARG A C 1
ATOM 813 O O . ARG A 1 105 ? 0.874 -1.881 -13.192 1.00 86.31 105 ARG A O 1
ATOM 820 N N . PHE A 1 106 ? 3.112 -1.989 -12.985 1.00 83.38 106 PHE A N 1
ATOM 821 C CA . PHE A 1 106 ? 3.369 -0.846 -13.848 1.00 83.38 106 PHE A CA 1
ATOM 822 C C . PHE A 1 106 ? 3.130 -1.249 -15.301 1.00 83.38 106 PHE A C 1
ATOM 824 O O . PHE A 1 106 ? 3.630 -2.277 -15.739 1.00 83.38 106 PHE A O 1
ATOM 831 N N . ILE A 1 107 ? 2.359 -0.433 -16.015 1.00 81.94 107 ILE A N 1
ATOM 832 C CA . ILE A 1 107 ? 2.181 -0.524 -17.461 1.00 81.94 107 ILE A CA 1
ATOM 833 C C . ILE A 1 107 ? 2.672 0.817 -18.015 1.00 81.94 107 ILE A C 1
ATOM 835 O O . ILE A 1 107 ? 2.120 1.855 -17.625 1.00 81.94 107 ILE A O 1
ATOM 839 N N . PRO A 1 108 ? 3.724 0.836 -18.846 1.00 77.75 108 PRO A N 1
ATOM 840 C CA . PRO A 1 108 ? 4.224 2.065 -19.434 1.00 77.75 108 PRO A CA 1
ATOM 841 C C . PRO A 1 108 ? 3.193 2.631 -20.415 1.00 77.75 108 PRO A C 1
ATOM 843 O O . PRO A 1 108 ? 2.632 1.916 -21.242 1.00 77.75 108 PRO A O 1
ATOM 846 N N . PHE A 1 109 ? 2.957 3.939 -20.331 1.00 74.69 109 PHE A N 1
ATOM 847 C CA . PHE A 1 109 ? 2.215 4.698 -21.337 1.00 74.69 109 PHE A CA 1
ATOM 848 C C . PHE A 1 109 ? 2.992 5.978 -21.670 1.00 74.69 109 PHE A C 1
ATOM 850 O O . PHE A 1 109 ? 3.774 6.468 -20.850 1.00 74.69 109 PHE A O 1
ATOM 857 N N . GLY A 1 110 ? 2.749 6.544 -22.855 1.00 77.06 110 GLY A N 1
ATOM 858 C CA . GLY A 1 110 ? 3.436 7.750 -23.319 1.00 77.06 110 GLY A CA 1
ATOM 859 C C . GLY A 1 110 ? 4.887 7.466 -23.712 1.00 77.06 110 GLY A C 1
ATOM 860 O O . GLY A 1 110 ? 5.138 6.572 -24.513 1.00 77.06 110 GLY A O 1
ATOM 861 N N . GLU A 1 111 ? 5.828 8.231 -23.156 1.00 78.81 111 GLU A N 1
ATOM 862 C CA . GLU A 1 111 ? 7.265 8.153 -23.478 1.00 78.81 111 GLU A CA 1
ATOM 863 C C . GLU A 1 111 ? 8.038 7.120 -22.635 1.00 78.81 111 GLU A C 1
ATOM 865 O O . GLU A 1 111 ? 9.234 6.913 -22.845 1.00 78.81 111 GLU A O 1
ATOM 870 N N . ALA A 1 112 ? 7.380 6.460 -21.677 1.00 78.75 112 ALA A N 1
ATOM 871 C CA . ALA A 1 112 ? 8.024 5.457 -20.836 1.00 78.75 112 ALA A CA 1
ATOM 872 C C . ALA A 1 112 ? 8.445 4.222 -21.656 1.00 78.75 112 ALA A C 1
ATOM 874 O O . ALA A 1 112 ? 7.644 3.670 -22.409 1.00 78.75 112 ALA A O 1
ATOM 875 N N . SER A 1 113 ? 9.690 3.760 -21.471 1.00 82.12 113 SER A N 1
ATOM 876 C CA . SER A 1 113 ? 10.190 2.557 -22.152 1.00 82.12 113 SER A CA 1
ATOM 877 C C . SER A 1 113 ? 9.397 1.311 -21.750 1.00 82.12 113 SER A C 1
ATOM 879 O O . SER A 1 113 ? 9.112 1.102 -20.568 1.00 82.12 113 SER A O 1
ATOM 881 N N . ILE A 1 114 ? 9.115 0.454 -22.735 1.00 83.69 114 ILE A N 1
ATOM 882 C CA . ILE A 1 114 ? 8.474 -0.850 -22.533 1.00 83.69 114 ILE A CA 1
ATOM 883 C C . ILE A 1 114 ? 9.313 -1.782 -21.651 1.00 83.69 114 ILE A C 1
ATOM 885 O O . ILE A 1 114 ? 8.759 -2.567 -20.892 1.00 83.69 114 ILE A O 1
ATOM 889 N N . ASP A 1 115 ? 10.641 -1.633 -21.661 1.00 84.56 115 ASP A N 1
ATOM 890 C CA . ASP A 1 115 ? 11.564 -2.462 -20.871 1.00 84.56 115 ASP A CA 1
ATOM 891 C C . ASP A 1 115 ? 11.412 -2.254 -19.356 1.00 84.56 115 ASP A C 1
ATOM 893 O O . ASP A 1 115 ? 11.951 -3.014 -18.552 1.00 84.56 115 ASP A O 1
ATOM 897 N N . LEU A 1 116 ? 10.698 -1.200 -18.953 1.00 81.31 116 LEU A N 1
ATOM 898 C CA . LEU A 1 116 ? 10.362 -0.947 -17.560 1.00 81.31 116 LEU A CA 1
ATOM 899 C C . LEU A 1 116 ? 9.134 -1.742 -17.105 1.00 81.31 116 LEU A C 1
ATOM 901 O O . LEU A 1 116 ? 8.916 -1.803 -15.898 1.00 81.31 116 LEU A O 1
ATOM 905 N N . GLU A 1 117 ? 8.331 -2.309 -18.014 1.00 86.06 117 GLU A N 1
ATOM 906 C CA . GLU A 1 117 ? 7.145 -3.107 -17.686 1.00 86.06 117 GLU A CA 1
ATOM 907 C C . GLU A 1 117 ? 7.548 -4.441 -17.039 1.00 86.06 117 GLU A C 1
ATOM 909 O O . GLU A 1 117 ? 8.140 -5.291 -17.707 1.00 86.06 117 GLU A O 1
ATOM 914 N N . PRO A 1 118 ? 7.196 -4.693 -15.764 1.00 87.12 118 PRO A N 1
ATOM 915 C CA . PRO A 1 118 ? 7.387 -6.007 -15.176 1.00 87.12 118 PRO A CA 1
ATOM 916 C C . PRO A 1 118 ? 6.487 -7.011 -15.889 1.00 87.12 118 PRO A C 1
ATOM 918 O O . PRO A 1 118 ? 5.300 -6.746 -16.134 1.00 87.12 118 PRO A O 1
ATOM 921 N N . THR A 1 119 ? 7.010 -8.204 -16.150 1.00 88.75 119 THR A N 1
ATOM 922 C CA . THR A 1 119 ? 6.185 -9.290 -16.674 1.00 88.75 119 THR A CA 1
ATOM 923 C C . THR A 1 119 ? 5.085 -9.654 -15.671 1.00 88.75 119 THR A C 1
ATOM 925 O O . THR A 1 119 ? 5.197 -9.430 -14.456 1.00 88.75 119 THR A O 1
ATOM 928 N N . ILE A 1 120 ? 4.001 -10.256 -16.171 1.00 88.81 120 ILE A N 1
ATOM 929 C CA . ILE A 1 120 ? 2.937 -10.795 -15.310 1.00 88.81 120 ILE A CA 1
ATOM 930 C C . ILE A 1 120 ? 3.551 -11.768 -14.297 1.00 88.81 120 ILE A C 1
ATOM 932 O O . ILE A 1 120 ? 3.367 -11.593 -13.096 1.00 88.81 120 ILE A O 1
ATOM 936 N N . LYS A 1 121 ? 4.388 -12.701 -14.765 1.00 88.50 121 LYS A N 1
ATOM 937 C CA . LYS A 1 121 ? 5.054 -13.702 -13.924 1.00 88.50 121 LYS A CA 1
ATOM 938 C C . LYS A 1 121 ? 5.899 -13.086 -12.804 1.00 88.50 121 LYS A C 1
ATOM 940 O O . LYS A 1 121 ? 5.815 -13.530 -11.662 1.00 88.50 121 LYS A O 1
ATOM 945 N N . GLU A 1 122 ? 6.698 -12.058 -13.088 1.00 87.94 122 GLU A N 1
ATOM 946 C CA . GLU A 1 122 ? 7.482 -11.367 -12.049 1.00 87.94 122 GLU A CA 1
ATOM 947 C C . GLU A 1 122 ? 6.585 -10.702 -11.000 1.00 87.94 122 GLU A C 1
ATOM 949 O O . GLU A 1 122 ? 6.883 -10.733 -9.803 1.00 87.94 122 GLU A O 1
ATOM 954 N N . SER A 1 123 ? 5.459 -10.140 -11.438 1.00 87.94 123 SER A N 1
ATOM 955 C CA . SER A 1 123 ? 4.484 -9.490 -10.559 1.00 87.94 123 SER A CA 1
ATOM 956 C C . SER A 1 123 ? 3.736 -10.500 -9.683 1.00 87.94 123 SER A C 1
ATOM 958 O O . SER A 1 123 ? 3.488 -10.253 -8.501 1.00 87.94 123 SER A O 1
ATOM 960 N N . GLU A 1 124 ? 3.421 -11.672 -10.232 1.00 89.69 124 GLU A N 1
ATOM 961 C CA . GLU A 1 124 ? 2.837 -12.796 -9.500 1.00 89.69 124 GLU A CA 1
ATOM 962 C C . GLU A 1 124 ? 3.807 -13.356 -8.455 1.00 89.69 124 GLU A C 1
ATOM 964 O O . GLU A 1 124 ? 3.411 -13.587 -7.309 1.00 89.69 124 GLU A O 1
ATOM 969 N N . MET A 1 125 ? 5.084 -13.526 -8.818 1.00 89.25 125 MET A N 1
ATOM 970 C CA . MET A 1 125 ? 6.140 -13.944 -7.891 1.00 89.25 125 MET A CA 1
ATOM 971 C C . MET A 1 125 ? 6.280 -12.962 -6.726 1.00 89.25 125 MET A C 1
ATOM 973 O O . MET A 1 125 ? 6.372 -13.389 -5.575 1.00 89.25 125 MET A O 1
ATOM 977 N N . LEU A 1 126 ? 6.223 -11.657 -7.002 1.00 87.94 126 LEU A N 1
ATOM 978 C CA . LEU A 1 126 ? 6.223 -10.633 -5.961 1.00 87.94 126 LEU A CA 1
ATOM 979 C C . LEU A 1 126 ? 5.003 -10.755 -5.040 1.00 87.94 126 LEU A C 1
ATOM 981 O O . LEU A 1 126 ? 5.151 -10.727 -3.822 1.00 87.94 126 LEU A O 1
ATOM 985 N N . CYS A 1 127 ? 3.799 -10.942 -5.587 1.00 89.12 127 CYS A N 1
ATOM 986 C CA . CYS A 1 127 ? 2.600 -11.141 -4.766 1.00 89.12 127 CYS A CA 1
ATOM 987 C C . CYS A 1 127 ? 2.717 -12.377 -3.864 1.00 89.12 127 CYS A C 1
ATOM 989 O O . CYS A 1 127 ? 2.346 -12.316 -2.692 1.00 89.12 127 CYS A O 1
ATOM 991 N N . ASN A 1 128 ? 3.279 -13.475 -4.374 1.00 90.06 128 ASN A N 1
ATOM 992 C CA . ASN A 1 128 ? 3.548 -14.675 -3.583 1.00 90.06 128 ASN A CA 1
ATOM 993 C C . ASN A 1 128 ? 4.543 -14.421 -2.450 1.00 90.06 128 ASN A C 1
ATOM 995 O O . ASN A 1 128 ? 4.324 -14.876 -1.330 1.00 90.06 128 ASN A O 1
ATOM 999 N N . GLU A 1 129 ? 5.597 -13.649 -2.704 1.00 89.06 129 GLU A N 1
ATOM 1000 C CA . GLU A 1 129 ? 6.541 -13.253 -1.662 1.00 89.06 129 GLU A CA 1
ATOM 1001 C C . GLU A 1 129 ? 5.854 -12.424 -0.563 1.00 89.06 129 GLU A C 1
ATOM 1003 O O . GLU A 1 129 ? 6.044 -12.685 0.628 1.00 89.06 129 GLU A O 1
ATOM 1008 N N . LEU A 1 130 ? 5.009 -11.464 -0.950 1.00 88.38 130 LEU A N 1
ATOM 1009 C CA . LEU A 1 130 ? 4.288 -10.577 -0.031 1.00 88.38 130 LEU A CA 1
ATOM 1010 C C . LEU A 1 130 ? 3.275 -11.322 0.852 1.00 88.38 130 LEU A C 1
ATOM 1012 O O . LEU A 1 130 ? 3.079 -10.942 2.010 1.00 88.38 130 LEU A O 1
ATOM 1016 N N . ARG A 1 131 ? 2.678 -12.408 0.346 1.00 90.62 131 ARG A N 1
ATOM 1017 C CA . ARG A 1 131 ? 1.751 -13.272 1.102 1.00 90.62 131 ARG A CA 1
ATOM 1018 C C . ARG A 1 131 ? 2.399 -13.980 2.295 1.00 90.62 131 ARG A C 1
ATOM 1020 O O . ARG A 1 131 ? 1.693 -14.408 3.199 1.00 90.62 131 ARG A O 1
ATOM 1027 N N . ASN A 1 132 ? 3.731 -14.021 2.377 1.00 90.31 132 ASN A N 1
ATOM 1028 C CA . ASN A 1 132 ? 4.415 -14.469 3.596 1.00 90.31 132 ASN A CA 1
ATOM 1029 C C . ASN A 1 132 ? 4.233 -13.496 4.781 1.00 90.31 132 ASN A C 1
ATOM 1031 O O . ASN A 1 132 ? 4.505 -13.855 5.928 1.00 90.31 132 ASN A O 1
ATOM 1035 N N . TYR A 1 133 ? 3.788 -12.260 4.524 1.00 90.00 133 TYR A N 1
ATOM 1036 C CA . TYR A 1 133 ? 3.625 -11.208 5.533 1.00 90.00 133 TYR A CA 1
ATOM 1037 C C . TYR A 1 133 ? 2.173 -10.762 5.719 1.00 90.00 133 TYR A C 1
ATOM 1039 O O . TYR A 1 133 ? 1.804 -10.369 6.825 1.00 90.00 133 TYR A O 1
ATOM 1047 N N . LEU A 1 134 ? 1.366 -10.809 4.658 1.00 90.12 134 LEU A N 1
ATOM 1048 C CA . LEU A 1 134 ? -0.001 -10.288 4.617 1.00 90.12 134 LEU A CA 1
ATOM 1049 C C . LEU A 1 134 ? -0.975 -11.369 4.146 1.00 90.12 134 LEU A C 1
ATOM 1051 O O . LEU A 1 134 ? -0.669 -12.121 3.226 1.00 90.12 134 LEU A O 1
ATOM 1055 N N . ASN A 1 135 ? -2.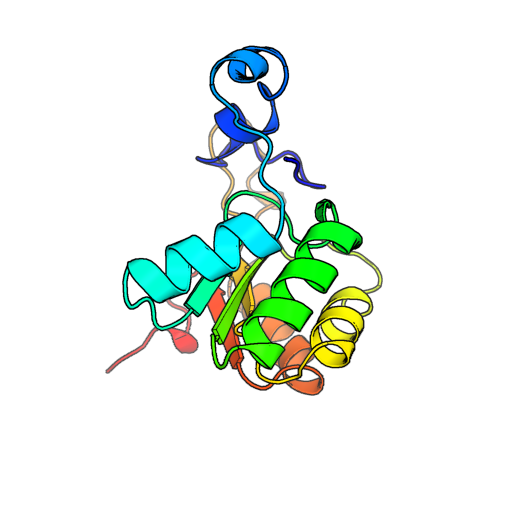165 -11.403 4.741 1.00 92.25 135 ASN A N 1
ATOM 1056 C CA . ASN A 1 135 ? -3.180 -12.415 4.446 1.00 92.25 135 ASN A CA 1
ATOM 1057 C C . ASN A 1 135 ? -3.896 -12.145 3.113 1.00 92.25 135 ASN A C 1
ATOM 1059 O O . ASN A 1 135 ? -4.301 -13.078 2.424 1.00 92.25 135 ASN A O 1
ATOM 1063 N N . TYR A 1 136 ? -4.025 -10.871 2.728 1.00 92.31 136 TYR A N 1
ATOM 1064 C CA . TYR A 1 136 ? -4.798 -10.450 1.560 1.00 92.31 136 TYR A CA 1
ATOM 1065 C C . TYR A 1 136 ? -3.941 -9.592 0.624 1.00 92.31 136 TYR A C 1
ATOM 1067 O O . TYR A 1 136 ? -3.778 -8.390 0.839 1.00 92.31 136 TYR A O 1
ATOM 1075 N N . VAL A 1 137 ? -3.397 -10.216 -0.425 1.00 90.25 137 VAL A N 1
ATOM 1076 C CA . VAL A 1 137 ? -2.578 -9.556 -1.455 1.00 90.25 137 VAL A CA 1
ATOM 1077 C C . VAL A 1 137 ? -3.196 -9.777 -2.833 1.00 90.25 137 VAL A C 1
ATOM 1079 O O . VAL A 1 137 ? -3.368 -10.926 -3.259 1.00 90.25 137 VAL A O 1
ATOM 1082 N N . TYR A 1 138 ? -3.483 -8.680 -3.532 1.00 90.19 138 TYR A N 1
ATOM 1083 C CA . TYR A 1 138 ? -4.170 -8.671 -4.825 1.00 90.19 138 TYR A CA 1
ATOM 1084 C C . TYR A 1 138 ? -3.296 -8.037 -5.902 1.00 90.19 138 TYR A C 1
ATOM 1086 O O . TYR A 1 138 ? -2.780 -6.940 -5.703 1.00 90.19 138 TYR A O 1
ATOM 1094 N N . LEU A 1 139 ? -3.166 -8.698 -7.052 1.00 88.50 139 LEU A N 1
ATOM 1095 C CA . LEU A 1 139 ? -2.449 -8.162 -8.206 1.00 88.50 139 LEU A CA 1
ATOM 1096 C C . LEU A 1 139 ? -3.418 -7.414 -9.128 1.00 88.50 139 LEU A C 1
ATOM 1098 O O . LEU A 1 139 ? -4.449 -7.948 -9.529 1.00 88.50 139 LEU A O 1
ATOM 1102 N N . PHE A 1 140 ? -3.071 -6.183 -9.480 1.00 87.19 140 PHE A N 1
ATOM 1103 C CA . PHE A 1 140 ? -3.803 -5.335 -10.415 1.00 87.19 140 PHE A CA 1
ATOM 1104 C C . PHE A 1 140 ? -2.979 -5.098 -11.692 1.00 87.19 140 PHE A C 1
ATOM 1106 O O . PHE A 1 140 ? -1.784 -5.403 -11.733 1.00 87.19 140 PHE A O 1
ATOM 1113 N N . ASN A 1 141 ? -3.608 -4.565 -12.747 1.00 84.94 141 ASN A N 1
ATOM 1114 C CA . ASN A 1 141 ? -2.976 -4.281 -14.046 1.00 84.94 141 ASN A CA 1
ATOM 1115 C C . ASN A 1 141 ? -2.336 -5.501 -14.736 1.00 84.94 141 ASN A C 1
ATOM 1117 O O . ASN A 1 141 ? -1.352 -5.365 -15.454 1.00 84.94 141 ASN A O 1
ATOM 1121 N N . SER A 1 142 ? -2.863 -6.708 -14.531 1.00 86.44 142 SER A N 1
ATOM 1122 C CA . SER A 1 142 ? -2.264 -7.942 -15.070 1.00 86.44 142 SER A CA 1
ATOM 1123 C C . SER A 1 142 ? -3.297 -8.793 -15.815 1.00 86.44 142 SER A C 1
ATOM 1125 O O . SER A 1 142 ? -3.635 -9.876 -15.346 1.00 86.44 142 SER A O 1
ATOM 1127 N N . PRO A 1 143 ? -3.862 -8.312 -16.941 1.00 78.62 143 PRO A N 1
ATOM 1128 C CA . PRO A 1 143 ? -4.794 -9.114 -17.732 1.00 78.62 143 PRO A CA 1
ATOM 1129 C C . PRO A 1 143 ? -4.111 -10.419 -18.171 1.00 78.62 143 PRO A C 1
ATOM 1131 O O . PRO A 1 143 ? -3.013 -10.383 -18.717 1.00 78.62 143 PRO A O 1
ATOM 1134 N N . GLY A 1 144 ? -4.742 -11.563 -17.897 1.00 73.25 144 GLY A N 1
ATOM 1135 C CA . GLY A 1 144 ? -4.174 -12.891 -18.171 1.00 73.25 144 GLY A CA 1
ATOM 1136 C C . GLY A 1 144 ? -3.404 -13.535 -17.012 1.00 73.25 144 GLY A C 1
ATOM 1137 O O . GLY A 1 144 ? -2.897 -14.637 -17.182 1.00 73.25 144 GLY A O 1
ATOM 1138 N N . THR A 1 145 ? -3.324 -12.893 -15.841 1.00 78.44 145 THR A N 1
ATOM 1139 C CA . THR A 1 145 ? -2.867 -13.571 -14.614 1.00 78.44 145 THR A CA 1
ATOM 1140 C C . THR A 1 145 ? -3.856 -14.654 -14.185 1.00 78.44 145 THR A C 1
ATOM 1142 O O . THR A 1 145 ? -5.073 -14.448 -14.235 1.00 78.44 145 THR A O 1
ATOM 1145 N N . GLU A 1 146 ? -3.339 -15.770 -13.672 1.00 73.00 146 GLU A N 1
ATOM 1146 C CA . GLU A 1 146 ? -4.166 -16.836 -13.089 1.00 73.00 146 GLU A CA 1
ATOM 1147 C C . GLU A 1 146 ? -4.971 -16.330 -11.875 1.00 73.00 146 GLU A C 1
ATOM 1149 O O . GLU A 1 146 ? -6.041 -16.849 -11.576 1.00 73.00 146 GLU A O 1
ATOM 1154 N N . TYR A 1 147 ? -4.530 -15.248 -11.214 1.00 69.88 147 TYR A N 1
ATOM 1155 C CA . TYR A 1 147 ? -5.252 -14.636 -10.086 1.00 69.88 147 TYR A CA 1
ATOM 1156 C C . TYR A 1 147 ? -6.535 -13.886 -10.469 1.00 69.88 147 TYR A C 1
ATOM 1158 O O . TYR A 1 147 ? -7.314 -13.528 -9.585 1.00 69.88 147 TYR A O 1
ATOM 1166 N N . LEU A 1 148 ? -6.738 -13.592 -11.755 1.00 64.81 148 LEU A N 1
ATOM 1167 C CA . LEU A 1 148 ? -7.934 -12.915 -12.267 1.00 64.81 148 LEU A CA 1
ATOM 1168 C C . LEU A 1 148 ? -8.820 -13.857 -13.089 1.00 64.81 148 LEU A C 1
ATOM 1170 O O . LEU A 1 148 ? -9.873 -13.432 -13.564 1.00 64.81 148 LEU A O 1
ATOM 1174 N N . MET A 1 149 ? -8.431 -15.126 -13.227 1.00 51.53 149 MET A N 1
ATOM 1175 C CA . MET A 1 149 ? -9.277 -16.158 -13.811 1.00 51.53 149 MET A CA 1
ATOM 1176 C C . MET A 1 149 ? -10.354 -16.563 -12.801 1.00 51.53 149 MET A C 1
ATOM 1178 O O . MET A 1 149 ? -10.228 -17.536 -12.068 1.00 51.53 149 MET A O 1
ATOM 1182 N N . TRP A 1 150 ? -11.428 -15.781 -12.753 1.00 47.66 150 TRP A N 1
ATOM 1183 C CA . TRP A 1 150 ? -12.696 -16.203 -12.163 1.00 47.66 150 TRP A CA 1
ATOM 1184 C C . TRP A 1 150 ? -13.501 -16.989 -13.201 1.00 47.66 150 TRP A C 1
ATOM 1186 O O . TRP A 1 150 ? -14.554 -16.519 -13.627 1.00 47.66 150 TRP A O 1
ATOM 1196 N N . ILE A 1 151 ? -12.975 -18.138 -13.643 1.00 40.56 151 ILE A N 1
ATOM 1197 C CA . ILE A 1 151 ? -13.708 -19.216 -14.331 1.00 40.56 151 ILE A CA 1
ATOM 1198 C C . ILE A 1 151 ? -13.018 -20.542 -14.012 1.00 40.56 151 ILE A C 1
ATOM 1200 O O . ILE A 1 151 ? -11.796 -20.624 -14.268 1.00 40.56 151 ILE A O 1
#

Foldseek 3Di:
DAEPDDAPPDPLNCVHVCVVVCVVVDDDDALVRVLVVCVVVVHQAEEAESYACVVVVVRNLRNLLVCVVVNHAYEYEHCQPDPVQCPVLLVVVVSPLAHAYEHEFRDHDDPDDRVSGDALVNQVVSQVVSCVRHVHYHYPPHPPDPRPPPD

Organism: NCBI:txid2491085